Protein AF-A0A9D8J0B0-F1 (afdb_monomer_lite)

Radius of gyration: 17.74 Å; chains: 1; bounding box: 55×36×33 Å

Structure (mmCIF, N/CA/C/O backbone):
data_AF-A0A9D8J0B0-F1
#
_entry.id   AF-A0A9D8J0B0-F1
#
loop_
_atom_site.group_PDB
_atom_site.id
_atom_site.type_symbol
_atom_site.label_atom_id
_atom_site.label_alt_id
_atom_site.label_comp_id
_atom_site.label_asym_id
_atom_site.label_entity_id
_atom_site.label_seq_id
_atom_site.pdbx_PDB_ins_code
_atom_site.Cartn_x
_atom_site.Cartn_y
_atom_site.Cartn_z
_atom_site.occupancy
_atom_site.B_iso_or_equiv
_atom_site.auth_seq_id
_atom_site.auth_comp_id
_atom_site.auth_asym_id
_atom_site.auth_atom_id
_atom_site.pdbx_PDB_model_num
ATOM 1 N N . MET A 1 1 ? 40.763 -21.431 8.334 1.00 41.09 1 MET A N 1
ATOM 2 C CA . MET A 1 1 ? 40.262 -20.188 7.706 1.00 41.09 1 MET A CA 1
ATOM 3 C C . MET A 1 1 ? 38.826 -19.953 8.148 1.00 41.09 1 MET A C 1
ATOM 5 O O . MET A 1 1 ? 37.942 -20.674 7.710 1.00 41.09 1 MET A O 1
ATOM 9 N N . SER A 1 2 ? 38.613 -19.014 9.073 1.00 51.97 2 SER A N 1
ATOM 10 C CA . SER A 1 2 ? 37.281 -18.621 9.549 1.00 51.97 2 SER A CA 1
ATOM 11 C C . SER A 1 2 ? 36.773 -17.486 8.665 1.00 51.97 2 SER A C 1
ATOM 13 O O . SER A 1 2 ? 37.351 -16.401 8.672 1.00 51.97 2 SER A O 1
ATOM 15 N N . GLN A 1 3 ? 35.759 -17.751 7.844 1.00 54.50 3 GLN A N 1
ATOM 16 C CA . GLN A 1 3 ? 35.137 -16.717 7.022 1.00 54.50 3 GLN A CA 1
ATOM 17 C C . GLN A 1 3 ? 34.163 -15.918 7.893 1.00 54.50 3 GLN A C 1
ATOM 19 O O . GLN A 1 3 ? 33.117 -16.423 8.303 1.00 54.50 3 GLN A O 1
ATOM 24 N N . ILE A 1 4 ? 34.520 -14.668 8.181 1.00 58.84 4 ILE A N 1
ATOM 25 C CA . ILE A 1 4 ? 33.656 -13.699 8.856 1.00 58.84 4 ILE A CA 1
ATOM 26 C C . ILE A 1 4 ? 32.500 -13.377 7.898 1.00 58.84 4 ILE A C 1
ATOM 28 O O . ILE A 1 4 ? 32.705 -12.756 6.855 1.00 58.84 4 ILE A O 1
ATOM 32 N N . LYS A 1 5 ? 31.280 -13.820 8.226 1.00 59.84 5 LYS A N 1
ATOM 33 C CA . LYS A 1 5 ? 30.069 -13.426 7.492 1.00 59.84 5 LYS A CA 1
ATOM 34 C C . LYS A 1 5 ? 29.872 -11.919 7.668 1.00 59.84 5 LYS A C 1
ATOM 36 O O .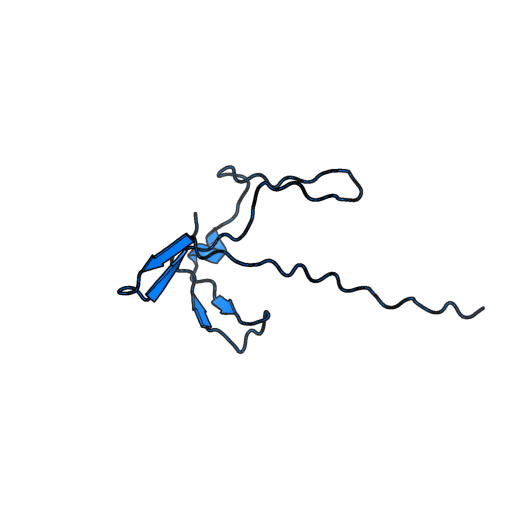 LYS A 1 5 ? 29.641 -11.459 8.784 1.00 59.84 5 LYS A O 1
ATOM 41 N N . LYS A 1 6 ? 29.973 -11.155 6.574 1.00 55.81 6 LYS A N 1
ATOM 42 C CA . LYS A 1 6 ? 29.579 -9.739 6.560 1.00 55.81 6 LYS A CA 1
ATOM 43 C C . LYS A 1 6 ? 28.117 -9.614 7.023 1.00 55.81 6 LYS A C 1
ATOM 45 O O . LYS A 1 6 ? 27.303 -10.454 6.631 1.00 55.81 6 LYS A O 1
ATOM 50 N N . PRO A 1 7 ? 27.778 -8.602 7.839 1.00 58.50 7 PRO A N 1
ATOM 51 C CA . PRO A 1 7 ? 26.400 -8.378 8.254 1.00 58.50 7 PRO A CA 1
ATOM 52 C C . PRO A 1 7 ? 25.526 -8.099 7.024 1.00 58.50 7 PRO A C 1
ATOM 54 O O . PRO A 1 7 ? 25.953 -7.405 6.100 1.00 58.50 7 PRO A O 1
ATOM 57 N N . LEU A 1 8 ? 24.319 -8.671 6.998 1.00 61.50 8 LEU A N 1
ATOM 58 C CA . LEU A 1 8 ? 23.336 -8.394 5.953 1.00 61.50 8 LEU A CA 1
ATOM 59 C C . LEU A 1 8 ? 22.908 -6.925 6.051 1.00 61.50 8 LEU A C 1
ATOM 61 O O . LEU A 1 8 ? 22.270 -6.518 7.022 1.00 61.50 8 LEU A O 1
ATOM 65 N N . GLU A 1 9 ? 23.263 -6.130 5.046 1.00 58.38 9 GLU A N 1
ATOM 66 C CA . GLU A 1 9 ? 22.791 -4.755 4.911 1.00 58.38 9 GLU A CA 1
ATOM 67 C C . GLU A 1 9 ? 21.284 -4.775 4.623 1.00 58.38 9 GLU A C 1
ATOM 69 O O . GLU A 1 9 ? 20.835 -5.169 3.546 1.00 58.38 9 GLU A O 1
ATOM 74 N N . THR A 1 10 ? 20.478 -4.374 5.605 1.00 53.06 10 THR A N 1
ATOM 75 C CA . THR A 1 10 ? 19.036 -4.212 5.407 1.00 53.06 10 THR A CA 1
ATOM 76 C C . THR A 1 10 ? 18.802 -2.879 4.710 1.00 53.06 10 THR A C 1
ATOM 78 O O . THR A 1 10 ? 18.849 -1.825 5.343 1.00 53.06 10 THR A O 1
ATOM 81 N N . ARG A 1 11 ? 18.549 -2.905 3.400 1.00 59.12 11 ARG A N 1
ATOM 82 C CA . ARG A 1 11 ? 18.138 -1.708 2.658 1.00 59.12 11 ARG A CA 1
ATOM 83 C C . ARG A 1 11 ? 16.675 -1.406 2.964 1.00 59.12 11 ARG A C 1
ATOM 85 O O . ARG A 1 11 ? 15.779 -2.042 2.417 1.00 59.12 11 ARG A O 1
ATOM 92 N N . ARG A 1 12 ? 16.434 -0.449 3.861 1.00 58.97 12 ARG A N 1
ATOM 93 C CA . ARG A 1 12 ? 15.103 0.129 4.073 1.00 58.97 12 ARG A CA 1
ATOM 94 C C . ARG A 1 12 ? 14.883 1.215 3.026 1.00 58.97 12 ARG A C 1
ATOM 96 O O . ARG A 1 12 ? 15.618 2.196 3.004 1.00 58.97 12 ARG A O 1
ATOM 103 N N . ALA A 1 13 ? 13.886 1.039 2.167 1.00 59.44 13 ALA A N 1
ATOM 104 C CA . ALA A 1 13 ? 13.375 2.138 1.363 1.00 59.44 13 ALA A CA 1
ATOM 105 C C . ALA A 1 13 ? 12.422 2.952 2.248 1.00 59.44 13 ALA A C 1
ATOM 107 O O . ALA A 1 13 ? 11.314 2.512 2.5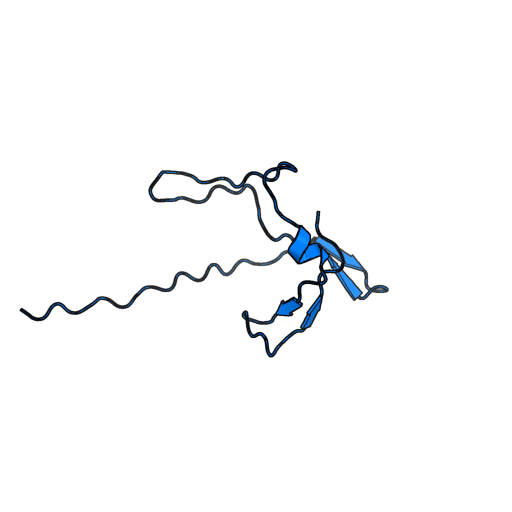41 1.00 59.44 13 ALA A O 1
ATOM 108 N N . SER A 1 14 ? 12.881 4.103 2.732 1.00 58.78 14 SER A N 1
ATOM 109 C CA . SER A 1 14 ? 12.033 5.119 3.357 1.00 58.78 14 SER A CA 1
ATOM 110 C C . SER A 1 14 ? 11.800 6.229 2.337 1.00 58.78 14 SER A C 1
ATOM 112 O O . SER A 1 14 ? 12.752 6.907 1.952 1.00 58.78 14 SER A O 1
ATOM 114 N N . GLY A 1 15 ? 10.563 6.386 1.875 1.00 60.34 15 GLY A N 1
ATOM 115 C CA . GLY A 1 15 ? 10.151 7.492 1.011 1.00 60.34 15 GLY A CA 1
ATOM 116 C C . GLY A 1 15 ? 9.299 8.490 1.788 1.00 60.34 15 GLY A C 1
ATOM 117 O O . GLY A 1 15 ? 8.574 8.095 2.702 1.00 60.34 15 GLY A O 1
ATOM 118 N N . LEU A 1 16 ? 9.376 9.772 1.425 1.00 64.00 16 LEU A N 1
ATOM 119 C CA . LEU A 1 16 ? 8.326 10.717 1.794 1.00 64.00 16 LEU A CA 1
ATOM 120 C C . LEU A 1 16 ? 7.047 10.293 1.074 1.00 64.00 16 LEU A C 1
ATOM 122 O O . LEU A 1 16 ? 7.045 10.113 -0.142 1.00 64.00 16 LEU A O 1
ATOM 126 N N . ILE A 1 17 ? 5.976 10.118 1.838 1.00 69.88 17 ILE A N 1
ATOM 127 C CA . ILE A 1 17 ? 4.644 9.944 1.278 1.00 69.88 17 ILE A CA 1
ATOM 128 C C . ILE A 1 17 ? 4.050 11.340 1.131 1.00 69.88 17 ILE A C 1
ATOM 130 O O . ILE A 1 17 ? 3.878 12.054 2.118 1.00 69.88 17 ILE A O 1
ATOM 134 N N . GLU A 1 18 ? 3.744 11.723 -0.101 1.00 78.25 18 GLU A N 1
ATOM 135 C CA . GLU A 1 18 ? 2.964 12.924 -0.372 1.00 78.25 18 GLU A CA 1
ATOM 136 C C . GLU A 1 18 ? 1.477 12.602 -0.207 1.00 78.25 18 GLU A C 1
ATOM 138 O O . GLU A 1 18 ? 0.955 11.678 -0.838 1.00 78.25 18 GLU A O 1
ATOM 143 N N . ILE A 1 19 ? 0.795 13.366 0.647 1.00 81.19 19 ILE A N 1
ATOM 144 C CA . ILE A 1 19 ? -0.663 13.307 0.766 1.00 81.19 19 ILE A CA 1
ATOM 145 C C . ILE A 1 19 ? -1.235 14.075 -0.422 1.00 81.19 19 ILE A C 1
ATOM 147 O O . ILE A 1 19 ? -1.070 15.291 -0.513 1.00 81.19 19 ILE A O 1
ATOM 151 N N . ARG A 1 20 ? -1.889 13.363 -1.345 1.00 78.81 20 ARG A N 1
ATOM 152 C CA . ARG A 1 20 ? -2.432 13.969 -2.572 1.00 78.81 20 ARG A CA 1
ATOM 153 C C . ARG A 1 20 ? -3.756 14.682 -2.335 1.00 78.81 20 ARG A C 1
ATOM 155 O O . ARG A 1 20 ? -4.019 15.709 -2.950 1.00 78.81 20 ARG A O 1
ATOM 162 N N . ALA A 1 21 ? -4.573 14.130 -1.448 1.00 84.38 21 ALA A N 1
ATOM 163 C CA . ALA A 1 21 ? -5.854 14.686 -1.048 1.00 84.38 21 ALA A CA 1
ATOM 164 C C . ALA A 1 21 ? -6.136 14.317 0.411 1.00 84.38 21 ALA A C 1
ATOM 166 O O . ALA A 1 21 ? -5.736 13.245 0.870 1.00 84.38 21 ALA A O 1
ATOM 167 N N . LEU A 1 22 ? -6.817 15.214 1.119 1.00 88.31 22 LEU A N 1
ATOM 168 C CA . LEU A 1 22 ? -7.282 15.033 2.489 1.00 88.31 22 LEU A CA 1
ATOM 169 C C . LEU A 1 22 ? -8.758 15.429 2.530 1.00 88.31 22 LEU A C 1
ATOM 171 O O . LEU A 1 22 ? -9.097 16.567 2.202 1.00 88.31 22 LEU A O 1
ATOM 175 N N . ASP A 1 23 ? -9.609 14.502 2.946 1.00 90.12 23 ASP A N 1
ATOM 176 C CA . ASP A 1 23 ? -11.000 14.769 3.289 1.00 90.12 23 ASP A CA 1
ATOM 177 C C . ASP A 1 23 ? -11.101 14.841 4.816 1.00 90.12 23 ASP A C 1
ATOM 179 O O . ASP A 1 23 ? -10.928 13.841 5.514 1.00 90.12 23 ASP A O 1
ATOM 183 N N . ASN A 1 24 ? -11.328 16.043 5.347 1.00 88.06 24 ASN A N 1
ATOM 184 C CA . ASN A 1 24 ? -11.404 16.257 6.794 1.00 88.06 24 ASN A CA 1
ATOM 185 C C . ASN A 1 24 ? -12.731 15.775 7.390 1.00 88.06 24 ASN A C 1
ATOM 187 O O . ASN A 1 24 ? -12.758 15.418 8.567 1.00 88.06 24 ASN A O 1
ATOM 191 N N . ASP A 1 25 ? -13.804 15.749 6.597 1.00 92.44 25 ASP A N 1
ATOM 192 C CA . ASP A 1 25 ? -15.119 15.317 7.065 1.00 92.44 25 ASP A CA 1
ATOM 193 C C . ASP A 1 25 ? -15.150 13.789 7.178 1.00 92.44 25 ASP A C 1
ATOM 195 O O . ASP A 1 25 ? -15.602 13.245 8.187 1.00 92.44 25 ASP A O 1
ATOM 199 N N . ALA A 1 26 ? -14.596 13.096 6.178 1.00 91.31 26 ALA A N 1
ATOM 200 C CA . ALA A 1 26 ? -14.456 11.641 6.183 1.00 91.31 26 ALA A CA 1
ATOM 201 C C . ALA A 1 26 ? -13.223 11.138 6.961 1.00 91.31 26 ALA A C 1
ATOM 203 O O . ALA A 1 26 ? -13.133 9.949 7.250 1.00 91.31 26 ALA A O 1
ATOM 204 N N . GLN A 1 27 ? -12.277 12.021 7.309 1.00 91.06 27 GLN A N 1
ATOM 205 C CA . GLN A 1 27 ? -10.963 11.677 7.880 1.00 91.06 27 GLN A CA 1
ATOM 206 C C . GLN A 1 27 ? -10.165 10.693 7.008 1.00 91.06 27 GLN A C 1
ATOM 208 O O . GLN A 1 27 ? -9.502 9.783 7.511 1.00 91.06 27 GLN A O 1
ATOM 213 N N . THR A 1 28 ? -10.205 10.885 5.689 1.00 93.38 28 THR A N 1
ATOM 214 C CA . THR A 1 28 ? -9.504 10.031 4.723 1.00 93.38 28 THR A CA 1
ATOM 215 C C . THR A 1 28 ? -8.382 10.786 4.022 1.00 93.38 28 THR A C 1
ATOM 217 O O . THR A 1 28 ? -8.439 11.998 3.806 1.00 93.38 28 THR A O 1
ATOM 220 N N . VAL A 1 29 ? -7.325 10.056 3.665 1.00 92.44 29 VAL A N 1
ATOM 221 C CA . VAL A 1 29 ? -6.187 10.582 2.905 1.00 92.44 29 VAL A CA 1
ATOM 222 C C . VAL A 1 29 ? -5.942 9.732 1.670 1.00 92.44 29 VAL A C 1
ATOM 224 O O . VAL A 1 29 ? -5.957 8.503 1.734 1.00 92.44 29 VAL A O 1
ATOM 227 N N . GLU A 1 30 ? -5.667 10.383 0.542 1.00 92.69 30 GLU A N 1
ATOM 228 C CA . GLU A 1 30 ? -5.238 9.697 -0.673 1.00 92.69 30 GLU A CA 1
ATOM 229 C C . GLU A 1 30 ? -3.714 9.561 -0.701 1.00 92.69 30 GLU A C 1
ATOM 231 O O . GLU A 1 30 ? -2.979 10.555 -0.665 1.00 92.69 30 GLU A O 1
ATOM 236 N N . LEU A 1 31 ? -3.250 8.315 -0.815 1.00 89.62 31 LEU A N 1
ATOM 237 C CA . LEU A 1 31 ? -1.839 7.941 -0.831 1.00 89.62 31 LEU A CA 1
ATOM 238 C C . LEU A 1 31 ? -1.500 7.132 -2.087 1.00 89.62 31 LEU A C 1
ATOM 240 O O . LEU A 1 31 ? -2.341 6.431 -2.644 1.00 89.62 31 LEU A O 1
ATOM 244 N N . SER A 1 32 ? -0.238 7.192 -2.512 1.00 88.69 32 SER A N 1
ATOM 245 C CA . SER A 1 32 ? 0.289 6.352 -3.597 1.00 88.69 32 SER A CA 1
ATOM 246 C C . SER A 1 32 ? 1.207 5.266 -3.063 1.00 88.69 32 SER A C 1
ATOM 248 O O . SER A 1 32 ? 2.134 5.549 -2.311 1.00 88.69 32 SER A O 1
ATOM 250 N N . PHE A 1 33 ? 0.970 4.024 -3.488 1.00 84.62 33 PHE A N 1
ATOM 251 C CA . PHE A 1 33 ? 1.754 2.861 -3.057 1.00 84.62 33 PHE A CA 1
ATOM 252 C C . PHE A 1 33 ? 2.939 2.541 -3.972 1.00 84.62 33 PHE A C 1
ATOM 254 O O . PHE A 1 33 ? 3.854 1.827 -3.572 1.00 84.62 33 PHE A O 1
ATOM 261 N N . SER A 1 34 ? 2.910 3.017 -5.215 1.00 89.00 34 SER A N 1
ATOM 262 C CA . SER A 1 34 ? 3.939 2.737 -6.217 1.00 89.00 34 SER A CA 1
ATOM 263 C C . SER A 1 34 ? 4.007 3.856 -7.255 1.00 89.00 34 SER A C 1
ATOM 265 O O . SER A 1 34 ? 3.094 4.679 -7.346 1.00 89.00 34 SER A O 1
ATOM 267 N N . SER A 1 35 ? 5.102 3.894 -8.012 1.00 89.69 35 SER A N 1
ATOM 268 C CA . SER A 1 35 ? 5.327 4.829 -9.113 1.00 89.69 35 SER A CA 1
ATOM 269 C C . SER A 1 35 ? 5.980 4.117 -10.297 1.00 89.69 35 SER A C 1
ATOM 271 O O . SER A 1 35 ? 6.561 3.043 -10.144 1.00 89.69 35 SER A O 1
ATOM 273 N N . GLU A 1 36 ? 5.921 4.747 -11.467 1.00 93.75 36 GLU A N 1
ATOM 274 C CA . GLU A 1 36 ? 6.656 4.337 -12.674 1.00 93.75 36 GLU A CA 1
ATOM 275 C C . GLU A 1 36 ? 8.095 4.896 -12.692 1.00 93.75 36 GLU A C 1
ATOM 277 O O . GLU A 1 36 ? 8.764 4.920 -13.724 1.00 93.75 36 GLU A O 1
ATOM 282 N N . SER A 1 37 ? 8.593 5.395 -11.555 1.00 92.62 37 SER A N 1
ATOM 283 C CA . SER A 1 37 ? 9.968 5.886 -11.457 1.00 92.62 37 SER A CA 1
ATOM 284 C C . SER A 1 37 ? 10.943 4.715 -11.639 1.00 92.62 37 SER A C 1
ATOM 286 O O . SER A 1 37 ? 10.839 3.744 -10.886 1.00 92.62 37 SER A O 1
ATOM 288 N N . PRO A 1 38 ? 11.901 4.783 -12.581 1.00 94.44 38 PRO A N 1
ATOM 289 C CA . PRO A 1 38 ? 12.832 3.685 -12.805 1.00 94.44 38 PRO A CA 1
ATOM 290 C C . PRO A 1 38 ? 13.709 3.423 -11.579 1.00 94.44 38 PRO A C 1
ATOM 292 O O . PRO A 1 38 ? 14.255 4.354 -10.981 1.00 94.44 38 PRO A O 1
ATOM 295 N N . VAL A 1 39 ? 13.882 2.150 -11.229 1.00 93.19 39 VAL A N 1
ATOM 296 C CA . VAL A 1 39 ? 14.778 1.711 -10.153 1.00 93.19 39 VAL A CA 1
ATOM 297 C C . VAL A 1 39 ? 15.823 0.760 -10.718 1.00 93.19 39 VAL A C 1
ATOM 299 O O . VAL A 1 39 ? 15.496 -0.244 -11.342 1.00 93.19 39 VAL A O 1
ATOM 302 N N . GLU A 1 40 ? 17.097 1.046 -10.461 1.00 95.94 40 GLU A N 1
ATOM 303 C CA . GLU A 1 40 ? 18.202 0.198 -10.911 1.00 95.94 40 GLU A CA 1
ATOM 304 C C . GLU A 1 40 ? 18.210 -1.164 -10.200 1.00 95.94 40 GLU A C 1
ATOM 306 O O . GLU A 1 40 ? 18.234 -1.264 -8.965 1.00 95.94 40 GLU A O 1
ATOM 311 N N . ARG A 1 41 ? 18.235 -2.235 -10.994 1.00 93.38 41 ARG A N 1
ATOM 312 C CA . ARG A 1 41 ? 18.363 -3.634 -10.569 1.00 93.38 41 ARG A CA 1
ATOM 313 C C . ARG A 1 41 ? 19.576 -4.277 -11.238 1.00 93.38 41 ARG A C 1
ATOM 315 O O . ARG A 1 41 ? 20.164 -3.740 -12.168 1.00 93.38 41 ARG A O 1
ATOM 322 N N . GLN A 1 42 ? 19.931 -5.488 -10.802 1.00 94.75 42 GLN A N 1
ATOM 323 C CA . GLN A 1 42 ? 21.039 -6.252 -11.404 1.00 94.75 42 GLN A CA 1
ATOM 324 C C . GLN A 1 42 ? 20.856 -6.537 -12.908 1.00 94.75 42 GLN A C 1
ATOM 326 O O . GLN A 1 42 ? 21.825 -6.832 -13.597 1.00 94.75 42 GLN A O 1
ATOM 331 N N . PHE A 1 43 ? 19.619 -6.468 -13.402 1.00 92.56 43 PHE A N 1
ATOM 332 C CA . PHE A 1 43 ? 19.243 -6.707 -14.795 1.00 92.56 43 PHE A CA 1
ATOM 333 C C . PHE A 1 43 ? 18.925 -5.410 -15.567 1.00 92.56 43 PHE A C 1
ATOM 335 O O . PHE A 1 43 ? 18.411 -5.483 -16.679 1.00 92.56 43 PHE A O 1
ATOM 342 N N . GLY A 1 44 ? 19.230 -4.239 -14.995 1.00 95.00 44 GLY A N 1
ATOM 343 C CA . GLY A 1 44 ? 18.943 -2.920 -15.567 1.00 95.00 44 GLY A CA 1
ATOM 344 C C . GLY A 1 44 ? 17.827 -2.175 -14.833 1.00 95.00 44 GLY A C 1
ATOM 345 O O . GLY A 1 44 ? 17.462 -2.530 -13.710 1.00 95.00 44 GLY A O 1
ATOM 346 N N . ALA A 1 45 ? 17.292 -1.136 -15.473 1.00 96.62 45 ALA A N 1
ATOM 347 C CA . ALA A 1 45 ? 16.226 -0.315 -14.915 1.00 96.62 45 ALA A CA 1
ATOM 348 C C . ALA A 1 45 ? 14.881 -1.062 -14.916 1.00 96.62 45 ALA A C 1
ATOM 350 O O . ALA A 1 45 ? 14.373 -1.465 -15.962 1.00 96.62 45 ALA A O 1
ATOM 351 N N . GLU A 1 46 ? 14.299 -1.228 -13.732 1.00 95.88 46 GLU A N 1
ATOM 352 C CA . GLU A 1 46 ? 12.956 -1.764 -13.530 1.00 95.88 46 GLU A CA 1
ATOM 353 C C . GLU A 1 46 ? 11.952 -0.611 -13.438 1.00 95.88 46 GLU A C 1
ATOM 355 O O . GLU A 1 46 ? 12.138 0.317 -12.650 1.00 95.88 46 GLU A O 1
ATOM 360 N N . ILE A 1 47 ? 10.881 -0.691 -14.226 1.00 96.12 47 ILE A N 1
ATOM 361 C CA . ILE A 1 47 ? 9.719 0.198 -14.160 1.00 96.12 47 ILE A CA 1
ATOM 362 C C . ILE A 1 47 ? 8.505 -0.689 -13.899 1.00 96.12 47 ILE A C 1
ATOM 364 O O . ILE A 1 47 ? 8.331 -1.712 -14.563 1.00 96.12 47 ILE A O 1
ATOM 368 N N . LEU A 1 48 ? 7.695 -0.323 -12.908 1.00 94.38 48 LEU A N 1
ATOM 369 C CA . LEU A 1 48 ? 6.479 -1.061 -12.582 1.00 94.38 48 LEU A CA 1
ATOM 370 C C . LEU A 1 48 ? 5.369 -0.704 -13.579 1.00 94.38 48 LEU A C 1
ATOM 372 O O . LEU A 1 48 ? 5.180 0.470 -13.867 1.00 94.38 48 LEU A O 1
ATOM 376 N N . ASP A 1 49 ? 4.648 -1.711 -14.076 1.00 95.25 49 ASP A N 1
ATOM 377 C CA . ASP A 1 49 ? 3.460 -1.535 -14.921 1.00 95.25 49 ASP A CA 1
ATOM 378 C C . ASP A 1 49 ? 2.184 -1.509 -14.065 1.00 95.25 49 ASP A C 1
ATOM 380 O O . ASP A 1 49 ? 1.964 -2.388 -13.224 1.00 95.25 49 ASP A O 1
ATOM 384 N N . HIS A 1 50 ? 1.326 -0.519 -14.314 1.00 93.75 50 HIS A N 1
ATOM 385 C CA . HIS A 1 50 ? 0.063 -0.289 -13.606 1.00 93.75 50 HIS A CA 1
ATOM 386 C C . HIS A 1 50 ? -1.175 -0.562 -14.466 1.00 93.75 50 HIS A C 1
ATOM 388 O O . HIS A 1 50 ? -2.281 -0.170 -14.092 1.00 93.75 50 HIS A O 1
ATOM 394 N N . ALA A 1 51 ? -1.034 -1.246 -15.606 1.00 94.62 51 ALA A N 1
ATOM 395 C CA . ALA A 1 51 ? -2.185 -1.683 -16.388 1.00 94.62 51 ALA A CA 1
ATOM 396 C C . ALA A 1 51 ? -3.151 -2.557 -15.545 1.00 94.62 51 ALA A C 1
ATOM 398 O O . ALA A 1 51 ? -2.707 -3.292 -14.658 1.00 94.62 51 ALA A O 1
ATOM 399 N N . PRO A 1 52 ? -4.469 -2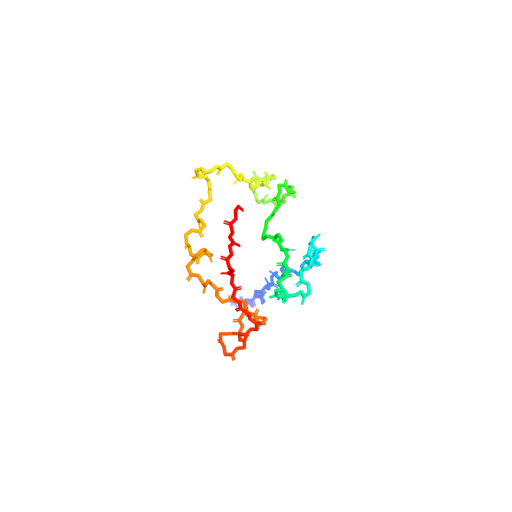.575 -15.839 1.00 90.00 52 PRO A N 1
ATOM 400 C CA . PRO A 1 52 ? -5.465 -3.298 -15.033 1.00 90.00 52 PRO A CA 1
ATOM 401 C C . PRO A 1 52 ? -5.210 -4.804 -14.823 1.00 90.00 52 PRO A C 1
ATOM 403 O O . PRO A 1 52 ? -5.738 -5.389 -13.882 1.00 90.00 52 PRO A O 1
ATOM 406 N N . GLY A 1 53 ? -4.416 -5.449 -15.685 1.00 94.00 53 GLY A N 1
ATOM 407 C CA . GLY A 1 53 ? -4.016 -6.857 -15.539 1.00 94.00 53 GLY A CA 1
ATOM 408 C C . GLY A 1 53 ? -2.733 -7.080 -14.730 1.00 94.00 53 GLY A C 1
ATOM 409 O O . GLY A 1 53 ? -2.443 -8.211 -14.337 1.00 94.00 53 GLY A O 1
ATOM 410 N N . SER A 1 54 ? -1.977 -6.016 -14.471 1.00 95.38 54 SER A N 1
ATOM 411 C CA . SER A 1 54 ? -0.642 -6.060 -13.866 1.00 95.38 54 SER A CA 1
ATOM 412 C C . SER A 1 54 ? -0.679 -5.870 -12.348 1.00 95.38 54 SER A C 1
ATOM 414 O O . SER A 1 54 ? 0.292 -6.178 -11.657 1.00 95.38 54 SER A O 1
ATOM 416 N N . VAL A 1 55 ? -1.829 -5.461 -11.796 1.00 93.06 55 VAL A N 1
ATOM 417 C CA . VAL A 1 55 ? -2.011 -5.182 -10.366 1.00 93.06 55 VAL A CA 1
ATOM 418 C C . VAL A 1 55 ? -3.123 -6.050 -9.769 1.00 93.06 55 VAL A C 1
ATOM 420 O O . VAL A 1 55 ? -4.211 -6.182 -10.323 1.00 93.06 55 VAL A O 1
ATOM 423 N N . ARG A 1 56 ? -2.882 -6.626 -8.583 1.00 93.12 56 ARG A N 1
ATOM 424 C CA . ARG A 1 56 ? -3.901 -7.353 -7.802 1.00 93.12 56 ARG A CA 1
ATOM 425 C C . ARG A 1 56 ? -4.314 -6.548 -6.573 1.00 93.12 56 ARG A C 1
ATOM 427 O O . ARG A 1 56 ? -3.762 -6.726 -5.490 1.00 93.12 56 ARG A O 1
ATOM 434 N N . ILE A 1 57 ? -5.319 -5.692 -6.731 1.00 93.69 57 ILE A N 1
ATOM 435 C CA . ILE A 1 57 ? -5.793 -4.777 -5.675 1.00 93.69 57 ILE A CA 1
ATOM 436 C C . ILE A 1 57 ? -6.810 -5.393 -4.702 1.00 93.69 57 ILE A C 1
ATOM 438 O O . ILE A 1 57 ? -7.171 -4.761 -3.714 1.00 93.69 57 ILE A O 1
ATOM 442 N N . GLY A 1 58 ? -7.252 -6.635 -4.932 1.00 95.06 58 GLY A N 1
ATOM 443 C CA . GLY A 1 58 ? -8.311 -7.272 -4.135 1.00 95.06 58 GLY A CA 1
ATOM 444 C C . GLY A 1 58 ? -8.034 -7.310 -2.627 1.00 95.06 58 GLY A C 1
ATOM 445 O O . GLY A 1 58 ? -8.953 -7.129 -1.840 1.00 95.06 58 GLY A O 1
ATOM 446 N N . ARG A 1 59 ? -6.767 -7.465 -2.211 1.00 94.19 59 ARG A N 1
ATOM 447 C CA . ARG A 1 59 ? -6.391 -7.381 -0.789 1.00 94.19 59 ARG A CA 1
ATOM 448 C C . ARG A 1 59 ? -6.628 -5.978 -0.225 1.00 94.19 59 ARG A C 1
ATOM 450 O O . ARG A 1 59 ? -7.145 -5.857 0.877 1.00 94.19 59 ARG A O 1
ATOM 457 N N . LEU A 1 60 ? -6.225 -4.938 -0.956 1.00 94.44 60 LEU A N 1
ATOM 458 C CA . LEU A 1 60 ? -6.361 -3.548 -0.512 1.00 94.44 60 LEU A CA 1
ATOM 459 C C . LEU A 1 60 ? -7.838 -3.171 -0.370 1.00 94.44 60 LEU A C 1
ATOM 461 O O . LEU A 1 60 ? -8.234 -2.666 0.672 1.00 94.44 60 LEU A O 1
ATOM 465 N N . ASN A 1 61 ? -8.655 -3.551 -1.354 1.00 95.75 61 ASN A N 1
ATOM 466 C CA . ASN A 1 61 ? -10.111 -3.367 -1.330 1.00 95.75 61 ASN A CA 1
ATOM 467 C C . ASN A 1 61 ? -10.847 -4.305 -0.352 1.00 95.75 61 ASN A C 1
ATOM 469 O O . ASN A 1 61 ? -12.062 -4.215 -0.210 1.00 95.75 61 ASN A O 1
ATOM 473 N N . GLY A 1 62 ? -10.131 -5.203 0.328 1.00 96.94 62 GLY A N 1
ATOM 474 C CA . GLY A 1 62 ? -10.654 -6.089 1.366 1.00 96.94 62 GLY A CA 1
ATOM 475 C C . GLY A 1 62 ? -10.414 -5.563 2.781 1.00 96.94 62 GLY A C 1
ATOM 476 O O . GLY A 1 62 ? -10.165 -6.371 3.671 1.00 96.94 62 GLY A O 1
ATOM 477 N N . ALA A 1 63 ? -10.432 -4.238 2.977 1.00 95.25 63 ALA A N 1
ATOM 478 C CA . ALA A 1 63 ? -10.148 -3.577 4.253 1.00 95.25 63 ALA A CA 1
ATOM 479 C C . ALA A 1 63 ? -8.726 -3.859 4.788 1.00 95.25 63 ALA A C 1
ATOM 481 O O . ALA A 1 63 ? -8.534 -4.250 5.941 1.00 95.25 63 ALA A O 1
ATOM 482 N N . ALA A 1 64 ? -7.701 -3.676 3.946 1.00 95.50 64 ALA A N 1
ATOM 483 C CA . ALA A 1 64 ? -6.313 -3.873 4.371 1.00 95.50 64 ALA A CA 1
ATOM 484 C C . ALA A 1 64 ? -5.912 -2.894 5.500 1.00 95.50 64 ALA A C 1
ATOM 486 O O . ALA A 1 64 ? -6.224 -1.705 5.407 1.00 95.50 64 ALA A O 1
ATOM 487 N N . PRO A 1 65 ? -5.183 -3.353 6.537 1.00 96.06 65 PRO A N 1
ATOM 488 C CA . PRO A 1 65 ? -4.795 -2.506 7.660 1.00 96.06 65 PRO A CA 1
ATOM 489 C C . PRO A 1 65 ? -3.646 -1.559 7.290 1.00 96.06 65 PRO A C 1
ATOM 491 O O . PRO A 1 65 ? -2.665 -1.972 6.663 1.00 96.06 65 PRO A O 1
ATOM 494 N N . LEU A 1 66 ? -3.741 -0.303 7.733 1.00 93.00 66 LEU A N 1
ATOM 495 C CA . LEU A 1 66 ? -2.641 0.660 7.705 1.00 93.00 66 LEU A CA 1
ATOM 496 C C . LEU A 1 66 ? -1.872 0.568 9.026 1.00 93.00 66 LEU A C 1
ATOM 498 O O . LEU A 1 66 ? -2.416 0.879 10.084 1.00 93.00 66 LEU A O 1
ATOM 502 N N . LEU A 1 67 ? -0.620 0.116 8.956 1.00 94.31 67 LEU A N 1
ATOM 503 C CA . LEU A 1 67 ? 0.202 -0.205 10.123 1.00 94.31 67 LEU A CA 1
ATOM 504 C C . LEU A 1 67 ? 1.365 0.770 10.276 1.00 94.31 67 LEU A C 1
ATOM 506 O O . LEU A 1 67 ? 2.044 1.097 9.297 1.00 94.31 67 LEU A O 1
ATOM 510 N N . VAL A 1 68 ? 1.676 1.142 11.513 1.00 92.12 68 VAL A N 1
ATOM 511 C CA . VAL A 1 68 ? 2.893 1.898 11.823 1.00 92.12 68 VAL A CA 1
ATOM 512 C C . VAL A 1 68 ? 4.086 0.948 11.800 1.00 92.12 68 VAL A C 1
ATOM 514 O O . VAL A 1 68 ? 4.107 -0.065 12.490 1.00 92.12 68 VAL A O 1
ATOM 517 N N . ASN A 1 69 ? 5.113 1.261 11.004 1.00 88.50 69 ASN A N 1
ATOM 518 C CA . ASN A 1 69 ? 6.370 0.498 10.951 1.00 88.50 69 ASN A CA 1
ATOM 519 C C . ASN A 1 69 ? 6.214 -1.017 10.697 1.00 88.50 69 ASN A C 1
ATOM 521 O O . ASN A 1 69 ? 7.082 -1.791 11.093 1.00 88.50 69 ASN A O 1
ATOM 525 N N . HIS A 1 70 ? 5.153 -1.444 10.002 1.00 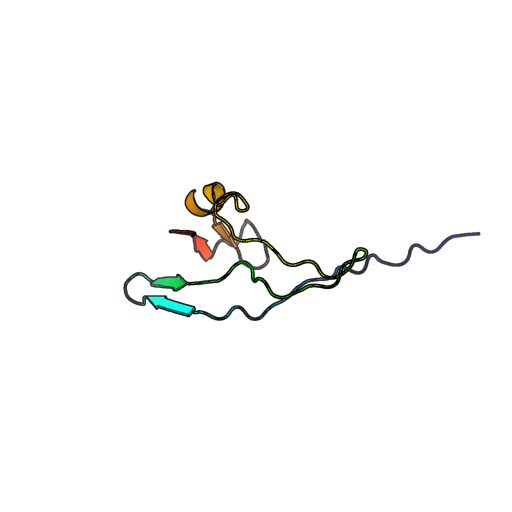89.31 70 HIS A N 1
ATOM 526 C CA . HIS A 1 70 ? 4.807 -2.862 9.811 1.00 89.31 70 HIS A CA 1
ATOM 527 C C . HIS A 1 70 ? 4.508 -3.620 11.119 1.00 89.31 70 HIS A C 1
ATOM 529 O O . HIS A 1 70 ? 4.576 -4.848 11.135 1.00 89.31 70 HIS A O 1
ATOM 535 N N . ASN A 1 71 ? 4.187 -2.919 12.207 1.00 94.56 71 ASN A N 1
ATOM 536 C CA . ASN A 1 71 ? 3.773 -3.541 13.455 1.00 94.56 71 ASN A CA 1
ATOM 537 C C . ASN A 1 71 ? 2.285 -3.933 13.368 1.00 94.56 71 ASN A C 1
ATOM 539 O O . ASN A 1 71 ? 1.444 -3.037 13.308 1.00 94.56 71 ASN A O 1
ATOM 543 N N . PRO A 1 72 ? 1.932 -5.232 13.354 1.00 95.38 72 PRO A N 1
ATOM 544 C CA . PRO A 1 72 ? 0.534 -5.659 13.300 1.00 95.38 72 PRO A CA 1
ATOM 545 C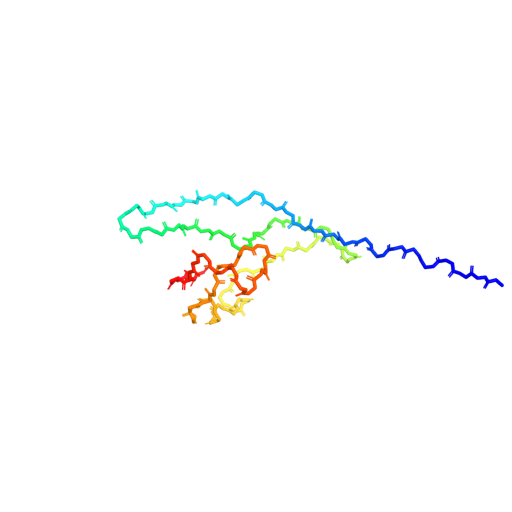 C . PRO A 1 72 ? -0.260 -5.287 14.558 1.00 95.38 72 PRO A C 1
ATOM 547 O O . PRO A 1 72 ? -1.483 -5.230 14.483 1.00 95.38 72 PRO A O 1
ATOM 550 N N . ASP A 1 73 ? 0.415 -5.000 15.675 1.00 97.38 73 ASP A N 1
ATOM 551 C CA . ASP A 1 73 ? -0.225 -4.557 16.918 1.00 97.38 73 ASP A CA 1
ATOM 552 C C . ASP A 1 73 ? -0.511 -3.040 16.936 1.00 97.38 73 ASP A C 1
ATOM 554 O O . ASP A 1 73 ? -1.140 -2.546 17.868 1.00 97.38 73 ASP A O 1
ATOM 558 N N . ASP A 1 74 ? -0.052 -2.292 15.924 1.00 97.00 74 ASP A N 1
ATOM 559 C CA . ASP A 1 74 ? -0.191 -0.832 15.829 1.00 97.00 74 ASP A CA 1
ATOM 560 C C . ASP A 1 74 ? -0.868 -0.432 14.507 1.00 97.00 74 ASP A C 1
ATOM 562 O O . ASP A 1 74 ? -0.245 0.058 13.554 1.00 97.00 74 ASP A O 1
ATOM 566 N N . GLN A 1 75 ? -2.169 -0.724 14.433 1.00 96.75 75 GLN A N 1
ATOM 567 C CA . GLN A 1 75 ? -3.030 -0.357 13.314 1.00 96.75 75 GLN A CA 1
ATOM 568 C C . GLN A 1 75 ? -3.636 1.034 13.529 1.00 96.75 75 GLN A C 1
ATOM 570 O O . GLN A 1 75 ? -4.387 1.259 14.475 1.00 96.75 75 GLN A O 1
ATOM 575 N N . VAL A 1 76 ? -3.376 1.941 12.587 1.00 95.06 76 VAL A N 1
ATOM 576 C CA . VAL A 1 76 ? -3.819 3.347 12.633 1.00 95.06 76 VAL A CA 1
ATOM 577 C C . VAL A 1 76 ? -4.886 3.686 11.594 1.00 95.06 76 VAL A C 1
ATOM 579 O O . VAL A 1 76 ? -5.364 4.814 11.545 1.00 95.06 76 VAL A O 1
ATOM 582 N N . GLY A 1 77 ? -5.274 2.726 10.754 1.00 94.69 77 GLY A N 1
ATOM 583 C CA . GLY A 1 77 ? -6.320 2.935 9.760 1.00 94.69 77 GLY A CA 1
ATOM 584 C C . GLY A 1 77 ? -6.629 1.699 8.927 1.00 94.69 77 GLY A C 1
ATOM 585 O O . GLY A 1 77 ? -6.123 0.598 9.174 1.00 94.69 77 GLY A O 1
ATOM 586 N N . VAL A 1 78 ? -7.468 1.900 7.918 1.00 96.38 78 VAL A N 1
ATOM 587 C CA . VAL A 1 78 ? -7.897 0.873 6.971 1.00 96.38 78 VAL A CA 1
ATOM 588 C C . VAL A 1 78 ? -7.976 1.469 5.570 1.00 96.38 78 VAL A C 1
ATOM 590 O O . VAL A 1 78 ? -8.285 2.646 5.406 1.00 96.38 78 VAL A O 1
ATOM 593 N N . VAL A 1 79 ? -7.677 0.667 4.554 1.00 95.69 79 VAL A N 1
ATOM 594 C CA . VAL A 1 79 ? -7.888 1.064 3.161 1.00 95.69 79 VAL A CA 1
ATOM 595 C C . VAL A 1 79 ? -9.374 0.946 2.829 1.00 95.69 79 VAL A C 1
ATOM 597 O O . VAL A 1 79 ? -9.923 -0.155 2.836 1.00 95.69 79 VAL A O 1
ATOM 600 N N . GLU A 1 80 ? -10.009 2.077 2.520 1.00 95.69 80 GLU A N 1
ATOM 601 C CA . GLU A 1 80 ? -11.414 2.120 2.087 1.00 95.69 80 GLU A CA 1
ATOM 602 C C . GLU A 1 80 ? -11.576 1.801 0.598 1.00 95.69 80 GLU A C 1
ATOM 604 O O . GLU A 1 80 ? -12.536 1.150 0.191 1.00 95.69 80 GLU A O 1
ATOM 609 N N . SER A 1 81 ? -10.626 2.250 -0.226 1.00 94.38 81 SER A N 1
ATOM 610 C CA . SER A 1 81 ? -10.581 1.942 -1.653 1.00 94.38 81 SER A CA 1
ATOM 611 C C . SER A 1 81 ? -9.158 2.039 -2.207 1.00 94.38 81 SER A C 1
ATOM 613 O O . SER A 1 81 ? -8.319 2.792 -1.713 1.00 94.38 81 SER A O 1
ATOM 615 N N . ALA A 1 82 ? -8.887 1.259 -3.248 1.00 93.50 82 ALA A N 1
ATOM 616 C CA . ALA A 1 82 ? -7.665 1.264 -4.035 1.00 93.50 82 ALA A CA 1
ATOM 617 C C . ALA A 1 82 ? -8.018 1.120 -5.519 1.00 93.50 82 ALA A C 1
ATOM 619 O O . ALA A 1 82 ? -8.949 0.387 -5.876 1.00 93.50 82 ALA A O 1
ATOM 620 N N . ARG A 1 83 ? -7.259 1.821 -6.361 1.00 89.56 83 ARG A N 1
ATOM 621 C CA . ARG A 1 83 ? -7.433 1.907 -7.812 1.00 89.56 83 ARG A CA 1
ATOM 622 C C . ARG A 1 83 ? -6.089 1.871 -8.521 1.00 89.56 83 ARG A C 1
ATOM 624 O O . ARG A 1 83 ? -5.093 2.265 -7.872 1.00 89.56 83 ARG A O 1
#

Foldseek 3Di:
DDDDDDDDDDDDDDDDWDFPDADPVVRDTDTDPDAQPWDQDPVGTDGQDDPPVRDDCVCLCVFNFDADPPDPVGTDGTRPDDD

Sequence (83 aa):
MSQIKKPLETRRASGLIEIRALDNDAQTVELSFSSESPVERQFGAEILDHAPGSVRIGRLNGAAPLLVNHNPDDQVGVVESAR

pLDDT: mean 85.49, std 14.7, range [41.09, 97.38]

Secondary structure (DSSP, 8-state):
---------------PPP--EEETTTTEEE--S---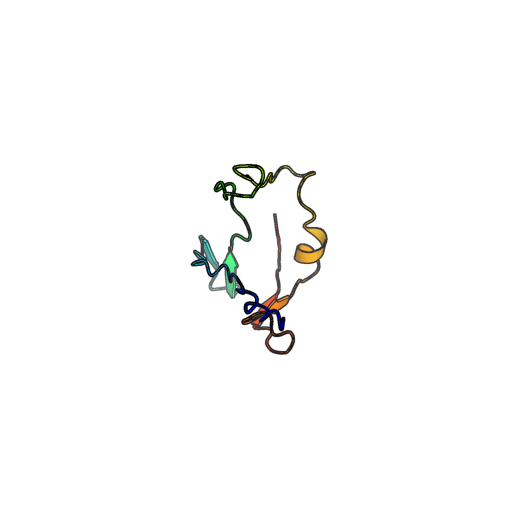--EEETTEEE----STTT---TTGGGT-EEEGGG-TT-EEEE-----